Protein AF-X0BCG8-F1 (afdb_monomer)

Solvent-accessible surface area (backbone atoms only — not comparable to full-atom values): 8544 Å² total; per-residue (Å²): 87,72,97,72,69,40,48,61,50,71,49,76,76,90,66,40,39,38,42,36,40,40,58,84,57,61,93,48,73,49,76,50,79,46,39,41,86,72,58,47,62,96,83,52,100,64,53,64,64,42,32,62,67,41,45,52,48,54,52,51,52,51,52,69,71,46,81,78,77,51,71,68,41,52,59,53,44,72,68,53,80,76,81,84,72,54,69,69,58,55,57,72,67,52,64,92,78,61,70,84,69,88,63,72,74,69,65,58,77,80,71,53,77,79,75,61,74,80,74,58,90,72,79,76,74,75,82,80,85,77,132

InterPro domains:
  IPR060487 Spore killer, N-terminal domain [PF27653] (1-66)

Organism: NCBI:txid1089458

Radius of gyration: 19.0 Å; Cα contacts (8 Å, |Δi|>4): 93; chains: 1; bounding box: 25×66×45 Å

Foldseek 3Di:
DLVVQAQWDWDDPVQKIKIWGQPLQNQDIDIDMAGLVVQQDPDDPPRPCNHPVNVVVVRVVVRVPDDGHDPVSSVNNVPDDDPPDDPVNVVVPDDPPPPPDPPVPPVCPPPPVPPPPVPPPPPPDDDDDDD

Mean predicted aligned error: 14.15 Å

Structure (mmCIF, N/CA/C/O backbone):
data_AF-X0BCG8-F1
#
_entry.id   AF-X0BCG8-F1
#
loop_
_atom_site.group_PDB
_atom_site.id
_atom_site.type_symbol
_atom_site.label_atom_id
_atom_site.label_alt_id
_atom_site.label_comp_id
_atom_site.label_asym_id
_atom_site.label_entity_id
_atom_site.label_seq_id
_atom_site.pdbx_PDB_ins_code
_atom_site.Cartn_x
_atom_site.Cartn_y
_atom_site.Cartn_z
_atom_site.occupancy
_atom_site.B_iso_or_equiv
_atom_site.auth_seq_id
_atom_site.auth_comp_id
_atom_site.auth_asym_id
_atom_site.auth_atom_id
_atom_site.pdbx_PDB_model_num
ATOM 1 N N . MET A 1 1 ? -1.116 -4.045 7.718 1.00 77.38 1 MET A N 1
ATOM 2 C CA . MET A 1 1 ? -1.398 -2.592 7.660 1.00 77.38 1 MET A CA 1
ATOM 3 C C . MET A 1 1 ? -2.244 -2.147 8.846 1.00 77.38 1 MET A C 1
ATOM 5 O O . MET A 1 1 ? -1.727 -1.405 9.670 1.00 77.38 1 MET A O 1
ATOM 9 N N . VAL A 1 2 ? -3.459 -2.681 9.019 1.00 80.94 2 VAL A N 1
ATOM 10 C CA . VAL A 1 2 ? -4.363 -2.335 10.138 1.00 80.94 2 VAL A CA 1
ATOM 11 C C . VAL A 1 2 ? -3.755 -2.589 11.523 1.00 80.94 2 VAL A C 1
ATOM 13 O O . VAL A 1 2 ? -3.563 -1.643 12.279 1.00 80.94 2 VAL A O 1
ATOM 16 N N . GLY A 1 3 ? -3.310 -3.817 11.818 1.00 77.38 3 GLY A N 1
ATOM 17 C CA . GLY A 1 3 ? -2.693 -4.147 13.118 1.00 77.38 3 GLY A CA 1
ATOM 18 C C . GLY A 1 3 ? -1.346 -3.461 13.406 1.00 77.38 3 GLY A C 1
ATOM 19 O O . GLY A 1 3 ? -0.801 -3.593 14.495 1.00 77.38 3 GLY A O 1
ATOM 20 N N . LYS A 1 4 ? -0.782 -2.735 12.432 1.00 80.50 4 LYS A N 1
ATOM 21 C CA . LYS A 1 4 ? 0.419 -1.898 12.601 1.00 80.50 4 LYS A CA 1
ATOM 22 C C . LYS A 1 4 ? 0.096 -0.400 12.606 1.00 80.50 4 LYS A C 1
ATOM 24 O O . LYS A 1 4 ? 1.015 0.405 12.683 1.00 80.50 4 LYS A O 1
ATOM 29 N N . GLY A 1 5 ? -1.183 -0.028 12.521 1.00 79.88 5 GLY A N 1
ATOM 30 C CA . GLY A 1 5 ? -1.617 1.368 12.514 1.00 79.88 5 GLY A CA 1
ATOM 31 C C . GLY A 1 5 ? -1.201 2.141 11.275 1.00 79.88 5 GLY A C 1
ATOM 32 O O . GLY A 1 5 ? -0.881 3.319 11.355 1.00 79.88 5 GLY A O 1
ATOM 33 N N . THR A 1 6 ? -1.145 1.476 10.125 1.00 85.75 6 THR A N 1
ATOM 34 C CA . THR A 1 6 ? -0.700 2.092 8.878 1.00 85.75 6 THR A CA 1
ATOM 35 C C . THR A 1 6 ? -1.843 2.130 7.871 1.00 85.75 6 THR A C 1
ATOM 37 O O . THR A 1 6 ? -2.380 1.085 7.503 1.00 85.75 6 THR A O 1
ATOM 40 N N . GLN A 1 7 ? -2.170 3.333 7.393 1.00 89.38 7 GLN A N 1
ATOM 41 C CA . GLN A 1 7 ? -3.201 3.574 6.374 1.00 89.38 7 GLN A CA 1
ATOM 42 C C . GLN A 1 7 ? -2.692 3.453 4.933 1.00 89.38 7 GLN A C 1
ATOM 44 O O . GLN A 1 7 ? -3.501 3.366 4.018 1.00 89.38 7 GLN A O 1
ATOM 49 N N . TYR A 1 8 ? -1.376 3.435 4.718 1.00 91.44 8 TYR A N 1
ATOM 50 C CA . TYR A 1 8 ? -0.753 3.390 3.393 1.00 91.44 8 TYR A CA 1
ATOM 51 C C . TYR A 1 8 ? 0.205 2.208 3.288 1.00 91.44 8 TYR A C 1
ATOM 53 O O . TYR A 1 8 ? 1.104 2.052 4.107 1.00 91.44 8 TYR A O 1
ATOM 61 N N . GLY A 1 9 ? 0.048 1.374 2.274 1.00 90.62 9 GLY A N 1
ATOM 62 C CA . GLY A 1 9 ? 0.973 0.281 2.004 1.00 90.62 9 GLY A CA 1
ATOM 63 C C . GLY A 1 9 ? 0.982 -0.058 0.531 1.00 90.62 9 GLY A C 1
ATOM 64 O O . GLY A 1 9 ? 0.158 0.439 -0.226 1.00 90.62 9 GLY A O 1
ATOM 65 N N . TYR A 1 10 ? 1.925 -0.882 0.107 1.00 91.44 10 TYR A N 1
ATOM 66 C CA . TYR A 1 10 ? 1.941 -1.370 -1.261 1.00 91.44 10 TYR A CA 1
ATOM 67 C C . TYR A 1 10 ? 2.476 -2.796 -1.309 1.00 91.44 10 TYR A C 1
ATOM 69 O O . TYR A 1 10 ? 3.204 -3.231 -0.415 1.00 91.44 10 TYR A O 1
ATOM 77 N N . VAL A 1 11 ? 2.103 -3.512 -2.363 1.00 90.31 11 VAL A N 1
ATOM 78 C CA . VAL A 1 11 ? 2.614 -4.840 -2.703 1.00 90.31 11 VAL A CA 1
ATOM 79 C C . VAL A 1 11 ? 3.370 -4.721 -4.019 1.00 90.31 11 VAL A C 1
ATOM 81 O O . VAL A 1 11 ? 2.906 -4.052 -4.939 1.00 90.31 11 VAL A O 1
ATOM 84 N N . CYS A 1 12 ? 4.539 -5.348 -4.101 1.00 87.25 12 CYS A N 1
ATOM 85 C CA . CYS A 1 12 ? 5.330 -5.425 -5.323 1.00 87.25 12 CYS A CA 1
ATOM 86 C C . CYS A 1 12 ? 5.451 -6.890 -5.740 1.00 87.25 12 CYS A C 1
ATOM 88 O O . CYS A 1 12 ? 5.878 -7.722 -4.940 1.00 87.25 12 CYS A O 1
ATOM 90 N N . THR A 1 13 ? 5.088 -7.192 -6.985 1.00 86.00 13 THR A N 1
ATOM 91 C CA . THR A 1 13 ? 5.242 -8.527 -7.588 1.00 86.00 13 THR A CA 1
ATOM 92 C C . THR A 1 13 ? 6.496 -8.639 -8.460 1.00 86.00 13 THR A C 1
ATOM 94 O O . THR A 1 13 ? 6.714 -9.665 -9.092 1.00 86.00 13 THR A O 1
ATOM 97 N N . GLY A 1 14 ? 7.318 -7.586 -8.525 1.00 79.38 14 GLY A N 1
ATOM 98 C CA . GLY A 1 14 ? 8.461 -7.463 -9.439 1.00 79.38 14 GLY A CA 1
ATOM 99 C C . GLY A 1 14 ? 8.080 -6.906 -10.814 1.00 79.38 14 GLY A C 1
ATOM 100 O O . GLY A 1 14 ? 8.866 -6.182 -11.415 1.00 79.38 14 GLY A O 1
ATOM 101 N N . GLU A 1 15 ? 6.854 -7.168 -11.264 1.00 80.00 15 GLU A N 1
ATOM 102 C CA . GLU A 1 15 ? 6.314 -6.676 -12.541 1.00 80.00 15 GLU A CA 1
ATOM 103 C C . GLU A 1 15 ? 5.243 -5.596 -12.347 1.00 80.00 15 GLU A C 1
ATOM 105 O O . GLU A 1 15 ? 4.985 -4.786 -13.233 1.00 80.00 15 GLU A O 1
ATOM 110 N N . THR A 1 16 ? 4.586 -5.585 -11.188 1.00 84.69 16 THR A N 1
ATOM 111 C CA . THR A 1 16 ? 3.446 -4.717 -10.893 1.00 84.69 16 THR A CA 1
ATOM 112 C C . THR A 1 16 ? 3.513 -4.227 -9.453 1.00 84.69 16 THR A C 1
ATOM 114 O O . THR A 1 16 ? 3.923 -4.949 -8.539 1.00 84.69 16 THR A O 1
ATOM 117 N N . TYR A 1 17 ? 3.080 -2.989 -9.255 1.00 87.06 17 TYR A N 1
ATOM 118 C CA . TYR A 1 17 ? 2.921 -2.356 -7.957 1.00 87.06 17 TYR A CA 1
ATOM 119 C C . TYR A 1 17 ? 1.437 -2.177 -7.673 1.00 87.06 17 TYR A C 1
ATOM 121 O O . TYR A 1 17 ? 0.693 -1.665 -8.504 1.00 87.06 17 TYR A O 1
ATOM 129 N N . ILE A 1 18 ? 1.007 -2.591 -6.487 1.00 90.19 18 ILE A N 1
ATOM 130 C CA . ILE A 1 18 ? -0.361 -2.408 -6.009 1.00 90.19 18 ILE A CA 1
ATOM 131 C C . ILE A 1 18 ? -0.284 -1.506 -4.786 1.00 90.19 18 ILE A C 1
ATOM 133 O O . ILE A 1 18 ? 0.123 -1.947 -3.712 1.00 90.19 18 ILE A O 1
ATOM 137 N N . PHE A 1 19 ? -0.646 -0.240 -4.951 1.00 90.31 19 PHE A N 1
ATOM 138 C CA . PHE A 1 19 ? -0.726 0.740 -3.874 1.00 90.31 19 PHE A CA 1
ATOM 139 C C . PHE A 1 19 ? -2.064 0.607 -3.158 1.00 90.31 19 PHE A C 1
ATOM 141 O O . PHE A 1 19 ? -3.100 0.507 -3.804 1.00 90.31 19 PHE A O 1
ATOM 148 N N . LEU A 1 20 ? -2.046 0.627 -1.831 1.00 92.06 20 LEU A N 1
ATOM 149 C CA . LEU A 1 20 ? -3.193 0.415 -0.956 1.00 92.06 20 LEU A CA 1
ATOM 150 C C . LEU A 1 20 ? -3.356 1.613 -0.023 1.00 92.06 20 LEU A C 1
ATOM 152 O O . LEU A 1 20 ? -2.406 2.023 0.650 1.00 92.06 20 LEU A O 1
ATOM 156 N N . HIS A 1 21 ? -4.574 2.132 0.070 1.00 91.44 21 HIS A N 1
ATOM 157 C CA . HIS A 1 21 ? -4.932 3.202 0.989 1.00 91.44 21 HIS A CA 1
ATOM 158 C C . HIS A 1 21 ? -6.208 2.860 1.759 1.00 91.44 21 HIS A C 1
ATOM 160 O O . HIS A 1 21 ? -7.263 2.631 1.169 1.00 91.44 21 HIS A O 1
ATOM 166 N N . ILE A 1 22 ? -6.116 2.864 3.087 1.00 90.56 22 ILE A N 1
ATOM 167 C CA . ILE A 1 22 ? -7.259 2.720 3.985 1.00 90.56 22 ILE A CA 1
ATOM 168 C C . ILE A 1 22 ? -7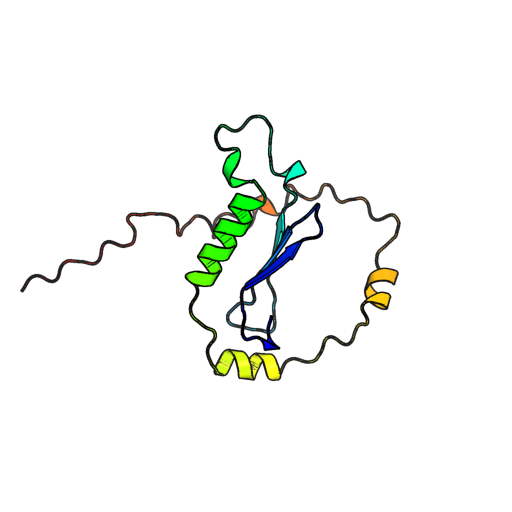.691 4.128 4.416 1.00 90.56 22 ILE A C 1
ATOM 170 O O . ILE A 1 22 ? -6.916 4.826 5.082 1.00 90.56 22 ILE A O 1
ATOM 174 N N . PRO A 1 23 ? -8.906 4.570 4.054 1.00 87.75 23 PRO A N 1
ATOM 175 C CA . PRO A 1 23 ? -9.393 5.893 4.391 1.00 87.75 23 PRO A CA 1
ATOM 176 C C . PRO A 1 23 ? -9.750 5.966 5.887 1.00 87.75 23 PRO A C 1
ATOM 178 O O . PRO A 1 23 ? -9.409 5.103 6.699 1.00 87.75 23 PRO A O 1
ATOM 181 N N . ARG A 1 24 ? -10.436 7.041 6.283 1.00 85.69 24 ARG A N 1
ATOM 182 C CA . ARG A 1 24 ? -10.904 7.223 7.666 1.00 85.69 24 ARG A CA 1
ATOM 183 C C . ARG A 1 24 ? -11.880 6.132 8.118 1.00 85.69 24 ARG A C 1
ATOM 185 O O . ARG A 1 24 ? -11.954 5.858 9.310 1.00 85.69 24 ARG A O 1
ATOM 192 N N . ASP A 1 25 ? -12.625 5.555 7.187 1.00 87.81 25 ASP A N 1
ATOM 193 C CA . ASP A 1 25 ? -13.427 4.364 7.435 1.00 87.81 25 ASP A CA 1
ATOM 194 C C . ASP A 1 25 ? -12.583 3.119 7.112 1.00 87.81 25 ASP A C 1
ATOM 196 O O . ASP A 1 25 ? -12.243 2.916 5.944 1.00 87.81 25 ASP A O 1
ATOM 200 N N . PRO A 1 26 ? -12.201 2.302 8.110 1.00 88.00 26 PRO A N 1
ATOM 201 C CA . PRO A 1 26 ? -11.352 1.140 7.881 1.00 88.00 26 PRO A CA 1
ATOM 202 C C . PRO A 1 26 ? -12.064 -0.010 7.152 1.00 88.00 26 PRO A C 1
ATOM 204 O O . PRO A 1 26 ? -11.399 -0.968 6.769 1.00 88.00 26 PRO A O 1
ATOM 207 N N . SER A 1 27 ? -13.383 0.081 6.936 1.00 87.06 27 SER A N 1
ATOM 208 C CA . SER A 1 27 ? -14.196 -0.964 6.291 1.00 87.06 27 SER A CA 1
ATOM 209 C C . SER A 1 27 ? -13.879 -1.163 4.806 1.00 87.06 27 SER A C 1
ATOM 211 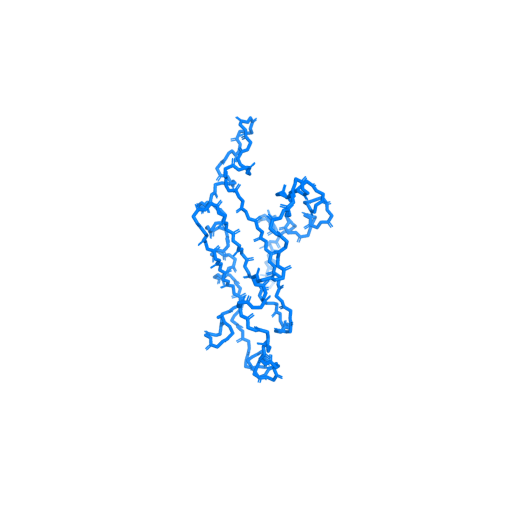O O . SER A 1 27 ? -14.194 -2.204 4.233 1.00 87.06 27 SER A O 1
ATOM 213 N N . CYS A 1 28 ? -13.258 -0.168 4.172 1.00 85.75 28 CYS A N 1
ATOM 214 C CA . CYS A 1 28 ? -12.922 -0.181 2.754 1.00 85.75 28 CYS A CA 1
ATOM 215 C C . CYS A 1 28 ? -11.422 0.036 2.559 1.00 85.75 28 CYS A C 1
ATOM 217 O O . CYS A 1 28 ? -10.790 0.804 3.279 1.00 85.75 28 CYS A O 1
ATOM 219 N N . VAL A 1 29 ? -10.858 -0.580 1.523 1.00 89.06 29 VAL A N 1
ATOM 220 C CA . VAL A 1 29 ? -9.495 -0.299 1.065 1.00 89.06 29 VAL A CA 1
ATOM 221 C C . VAL A 1 29 ? -9.540 0.132 -0.394 1.00 89.06 29 VAL A C 1
ATOM 223 O O . VAL A 1 29 ? -10.131 -0.539 -1.238 1.00 89.06 29 VAL A O 1
ATOM 226 N N . TYR A 1 30 ? -8.927 1.271 -0.691 1.00 89.62 30 TYR A N 1
ATOM 227 C CA . TYR A 1 30 ? -8.696 1.709 -2.060 1.00 89.62 30 TYR A CA 1
ATOM 228 C C . TYR A 1 30 ? -7.394 1.108 -2.560 1.00 89.62 30 TYR A C 1
ATOM 230 O O . TYR A 1 30 ? -6.406 1.069 -1.822 1.00 89.62 30 TYR A O 1
ATOM 238 N N . TYR A 1 31 ? -7.383 0.677 -3.817 1.00 90.56 31 TYR A N 1
ATOM 239 C CA . TYR A 1 31 ? -6.175 0.196 -4.465 1.00 90.56 31 TYR A CA 1
ATOM 240 C C . TYR A 1 31 ? -5.948 0.895 -5.804 1.00 90.56 31 TYR A C 1
ATOM 242 O O . TYR A 1 31 ? -6.897 1.269 -6.492 1.00 90.56 31 TYR A O 1
ATOM 250 N N . SER A 1 32 ? -4.678 1.071 -6.158 1.00 85.31 32 SER A N 1
ATOM 251 C CA . SER A 1 32 ? -4.234 1.521 -7.476 1.00 85.31 32 SER A CA 1
ATOM 252 C C . SER A 1 32 ? -3.136 0.590 -7.969 1.00 85.31 32 SER A C 1
ATOM 254 O O . SER A 1 32 ? -2.268 0.197 -7.189 1.00 85.31 32 SER A O 1
ATOM 256 N N . VAL A 1 33 ? -3.188 0.219 -9.245 1.00 84.81 33 VAL A N 1
ATOM 257 C CA . VAL A 1 33 ? -2.240 -0.708 -9.869 1.00 84.81 33 VAL A CA 1
ATOM 258 C C . VAL A 1 33 ? -1.362 0.066 -10.841 1.00 84.81 33 VAL A C 1
ATOM 260 O O . VAL A 1 33 ? -1.872 0.862 -11.622 1.00 84.81 33 VAL A O 1
ATOM 263 N N . CYS A 1 34 ? -0.061 -0.191 -10.790 1.00 80.31 34 CYS A N 1
ATOM 264 C CA . CYS A 1 34 ? 0.929 0.316 -11.729 1.00 80.31 34 CYS A CA 1
ATOM 265 C C . CYS A 1 34 ? 1.717 -0.838 -12.326 1.00 80.31 34 CYS A C 1
ATOM 267 O O . CYS A 1 34 ? 2.212 -1.704 -11.599 1.00 80.31 34 CYS A O 1
ATOM 269 N N . ILE A 1 35 ? 1.877 -0.811 -13.643 1.00 83.00 35 ILE A N 1
ATOM 270 C CA . ILE A 1 35 ? 2.704 -1.739 -14.397 1.00 83.00 35 ILE A CA 1
ATOM 271 C C . ILE A 1 35 ? 3.759 -0.897 -15.118 1.00 83.00 35 ILE A C 1
ATOM 273 O O . ILE A 1 35 ? 3.514 -0.432 -16.229 1.00 83.00 35 ILE A O 1
ATOM 277 N N . PRO A 1 36 ? 4.956 -0.709 -14.534 1.00 74.69 36 PRO A N 1
ATOM 278 C CA . PRO A 1 36 ? 5.946 0.240 -15.047 1.00 74.69 36 PRO A CA 1
ATOM 279 C C . PRO A 1 36 ? 6.342 -0.004 -16.507 1.00 74.69 36 PRO A C 1
ATOM 281 O O . PRO A 1 36 ? 6.625 0.935 -17.239 1.00 74.69 36 PRO A O 1
ATOM 284 N N . SER A 1 37 ? 6.358 -1.266 -16.945 1.00 70.88 37 SER A N 1
ATOM 285 C CA . SER A 1 37 ? 6.678 -1.633 -18.328 1.00 70.88 37 SER A CA 1
ATOM 286 C C . SER A 1 37 ? 5.595 -1.249 -19.339 1.00 70.88 37 SER A C 1
ATOM 288 O O . SER A 1 37 ? 5.882 -1.203 -20.529 1.00 70.88 37 SER A O 1
ATOM 290 N N . LEU A 1 38 ? 4.356 -1.039 -18.888 1.00 68.81 38 LEU A N 1
ATOM 291 C CA . LEU A 1 38 ? 3.226 -0.620 -19.722 1.00 68.81 38 LEU A CA 1
ATOM 292 C C . LEU A 1 38 ? 2.906 0.866 -19.549 1.00 68.81 38 LEU A C 1
ATOM 294 O O . LEU A 1 38 ? 2.437 1.493 -20.491 1.00 68.81 38 LEU A O 1
ATOM 298 N N . ASP A 1 39 ? 3.165 1.413 -18.362 1.00 64.94 39 ASP A N 1
ATOM 299 C CA . ASP A 1 39 ? 2.856 2.798 -18.013 1.00 64.94 39 ASP A CA 1
ATOM 300 C C . ASP A 1 39 ? 3.911 3.786 -18.536 1.00 64.94 39 ASP A C 1
ATOM 302 O O . ASP A 1 39 ? 3.646 4.978 -18.610 1.00 64.94 39 ASP A O 1
ATOM 306 N N . VAL A 1 40 ? 5.106 3.327 -18.924 1.00 64.06 40 VAL A N 1
ATOM 307 C CA . VAL A 1 40 ? 6.102 4.167 -19.606 1.00 64.06 40 VAL A CA 1
ATOM 308 C C . VAL A 1 40 ? 5.820 4.155 -21.115 1.00 64.06 40 VAL A C 1
ATOM 310 O O . VAL A 1 40 ? 6.274 3.260 -21.824 1.00 64.06 40 VAL A O 1
ATOM 313 N N . GLU A 1 41 ? 5.079 5.148 -21.619 1.00 61.31 41 GLU A N 1
ATOM 314 C CA . GLU A 1 41 ? 4.962 5.387 -23.067 1.00 61.31 41 GLU A CA 1
ATOM 315 C C . GLU A 1 41 ? 6.273 5.973 -23.629 1.00 61.31 41 GLU A C 1
ATOM 317 O O . GLU A 1 41 ? 6.977 6.739 -22.966 1.00 61.31 41 GLU A O 1
ATOM 322 N N . ASP A 1 42 ? 6.638 5.577 -24.853 1.00 58.69 42 ASP A N 1
ATOM 323 C CA . ASP A 1 42 ? 7.973 5.835 -25.418 1.00 58.69 42 ASP A CA 1
ATOM 324 C C . ASP A 1 42 ? 8.211 7.295 -25.870 1.00 58.69 42 ASP A C 1
ATOM 326 O O . ASP A 1 42 ? 9.359 7.648 -26.149 1.00 58.69 42 ASP A O 1
ATOM 330 N N . ASP A 1 43 ? 7.172 8.143 -25.896 1.00 58.91 43 ASP A N 1
ATOM 331 C CA . ASP A 1 43 ? 7.168 9.440 -26.605 1.00 58.91 43 ASP A CA 1
ATOM 332 C C . ASP A 1 43 ? 6.756 10.669 -25.760 1.00 58.91 43 ASP A C 1
ATOM 334 O O . ASP A 1 43 ? 6.447 11.721 -26.311 1.00 58.91 43 ASP A O 1
ATOM 338 N N . ASP A 1 44 ? 6.743 10.583 -24.426 1.00 60.53 44 ASP A N 1
ATOM 339 C CA . ASP A 1 44 ? 6.418 11.745 -23.578 1.00 60.53 44 ASP A CA 1
ATOM 340 C C . ASP A 1 44 ? 7.689 12.323 -22.928 1.00 60.53 44 ASP A C 1
ATOM 342 O O . ASP A 1 44 ? 8.418 11.597 -22.253 1.00 60.53 44 ASP A O 1
ATOM 346 N N . GLU A 1 45 ? 7.974 13.627 -23.077 1.00 59.59 45 GLU A N 1
ATOM 347 C CA . GLU A 1 45 ? 9.157 14.316 -22.498 1.00 59.59 45 GLU A CA 1
ATOM 348 C C . GLU A 1 45 ? 9.244 14.185 -20.958 1.00 59.59 45 GLU A C 1
ATOM 350 O O . GLU A 1 45 ? 10.270 14.470 -20.338 1.00 59.59 45 GLU A O 1
ATOM 355 N N . ASN A 1 46 ? 8.179 13.678 -20.338 1.00 58.00 46 ASN A N 1
ATOM 356 C CA . ASN A 1 46 ? 7.970 13.529 -18.908 1.00 58.00 46 ASN A CA 1
ATOM 357 C C . ASN A 1 46 ? 8.103 12.072 -18.383 1.00 58.00 46 ASN A C 1
ATOM 359 O O . ASN A 1 46 ? 7.590 11.747 -17.309 1.00 58.00 46 ASN A O 1
ATOM 363 N N . ARG A 1 47 ? 8.852 11.198 -19.085 1.00 57.50 47 ARG A N 1
ATOM 364 C CA . ARG A 1 47 ? 9.042 9.743 -18.802 1.00 57.50 47 ARG A CA 1
ATOM 365 C C . ARG A 1 47 ? 9.316 9.348 -17.343 1.00 57.50 47 ARG A C 1
ATOM 367 O O . ARG A 1 47 ? 9.058 8.212 -16.951 1.00 57.50 47 ARG A O 1
ATOM 374 N N . LEU A 1 48 ? 9.892 10.237 -16.534 1.00 60.16 48 LEU A N 1
ATOM 375 C CA . LEU A 1 48 ? 10.343 9.901 -15.179 1.00 60.16 48 LEU A CA 1
ATOM 376 C C . LEU A 1 48 ? 9.185 9.650 -14.203 1.00 60.16 48 LEU A C 1
ATOM 378 O O . LEU A 1 48 ? 9.344 8.840 -13.288 1.00 60.16 48 LEU A O 1
ATOM 382 N N . HIS A 1 49 ? 8.026 10.285 -14.402 1.00 59.97 49 HIS A N 1
ATOM 383 C CA . HIS A 1 49 ? 6.921 10.278 -13.427 1.00 59.97 49 HIS A CA 1
ATOM 384 C C . HIS A 1 49 ? 6.196 8.932 -13.332 1.00 59.97 49 HIS A C 1
ATOM 386 O O . HIS A 1 49 ? 5.578 8.634 -12.313 1.00 59.97 49 HIS A O 1
ATOM 392 N N . LEU A 1 50 ? 6.296 8.117 -14.385 1.00 64.88 50 LEU A N 1
ATOM 393 C CA . LEU A 1 50 ? 5.641 6.810 -14.507 1.00 64.88 50 LEU A CA 1
ATOM 394 C C . LEU A 1 50 ? 6.591 5.649 -14.195 1.00 64.88 50 LEU A C 1
ATOM 396 O O . LEU A 1 50 ? 6.201 4.485 -14.223 1.00 64.88 50 LEU A O 1
ATOM 400 N N . THR A 1 51 ? 7.841 5.954 -13.833 1.00 73.06 51 THR A N 1
ATOM 401 C CA . THR A 1 51 ? 8.751 4.933 -13.319 1.00 73.06 51 THR A CA 1
ATOM 402 C C . THR A 1 51 ? 8.234 4.389 -11.989 1.00 73.06 51 THR A C 1
ATOM 404 O O . THR A 1 51 ? 7.716 5.131 -11.151 1.00 73.06 51 THR A O 1
ATOM 407 N N . ALA A 1 52 ? 8.456 3.093 -11.755 1.00 74.81 52 ALA A N 1
ATOM 408 C CA . ALA A 1 52 ? 8.175 2.447 -10.473 1.00 74.81 52 ALA A CA 1
ATOM 409 C C . ALA A 1 52 ? 8.698 3.265 -9.280 1.00 74.81 52 ALA A C 1
ATOM 411 O O . ALA A 1 52 ? 8.015 3.448 -8.275 1.00 74.81 52 ALA A O 1
ATOM 412 N N . VAL A 1 53 ? 9.917 3.796 -9.418 1.00 81.56 53 VAL A N 1
ATOM 413 C CA . VAL A 1 53 ? 10.594 4.579 -8.382 1.00 81.56 53 VAL A CA 1
ATOM 414 C C . VAL A 1 53 ? 9.867 5.893 -8.113 1.00 81.56 53 VAL A C 1
ATOM 416 O O . VAL A 1 53 ? 9.631 6.216 -6.950 1.00 81.56 53 VAL A O 1
ATOM 419 N N . ALA A 1 54 ? 9.485 6.639 -9.153 1.00 82.88 54 ALA A N 1
ATOM 420 C CA . ALA A 1 54 ? 8.771 7.901 -8.982 1.00 82.88 54 ALA A CA 1
ATOM 421 C C . ALA A 1 54 ? 7.404 7.693 -8.328 1.00 82.88 54 ALA A C 1
ATOM 423 O O . ALA A 1 54 ? 7.048 8.422 -7.403 1.00 82.88 54 ALA A O 1
ATOM 424 N N . GLN A 1 55 ? 6.669 6.662 -8.737 1.00 82.62 55 GLN A N 1
ATOM 425 C CA . GLN A 1 55 ? 5.365 6.381 -8.149 1.00 82.62 55 GLN A CA 1
ATOM 426 C C . GLN A 1 55 ? 5.457 5.931 -6.688 1.00 82.62 55 GLN A C 1
ATOM 428 O O . GLN A 1 55 ? 4.712 6.433 -5.844 1.00 82.62 55 GLN A O 1
ATOM 433 N N . VAL A 1 56 ? 6.412 5.054 -6.352 1.00 86.88 56 VAL A N 1
ATOM 434 C CA . VAL A 1 56 ? 6.683 4.688 -4.953 1.00 86.88 56 VAL A CA 1
ATOM 435 C C . VAL A 1 56 ? 7.089 5.923 -4.150 1.00 86.88 56 VAL A C 1
ATOM 437 O O . VAL A 1 56 ? 6.601 6.112 -3.039 1.00 86.88 56 VAL A O 1
ATOM 440 N N . TYR A 1 57 ? 7.924 6.801 -4.706 1.00 87.75 57 TYR A N 1
ATOM 441 C CA . TYR A 1 57 ? 8.336 8.034 -4.040 1.00 87.75 57 TYR A CA 1
ATOM 442 C C . TYR A 1 57 ? 7.149 8.960 -3.737 1.00 87.75 57 TYR A C 1
ATOM 444 O O . TYR A 1 57 ? 6.989 9.401 -2.597 1.00 87.75 57 TYR A O 1
ATOM 452 N N . VAL A 1 58 ? 6.273 9.203 -4.717 1.00 87.12 58 VAL A N 1
ATOM 453 C CA . VAL A 1 58 ? 5.049 10.000 -4.530 1.00 87.12 58 VAL A CA 1
ATOM 454 C C . VAL A 1 58 ? 4.154 9.377 -3.459 1.00 87.12 58 VAL A C 1
ATOM 456 O O . VAL A 1 58 ? 3.680 10.084 -2.569 1.00 87.12 58 VAL A O 1
ATOM 459 N N . PHE A 1 59 ? 3.969 8.059 -3.493 1.00 88.00 59 PHE A N 1
ATOM 460 C CA . PHE A 1 59 ? 3.168 7.342 -2.506 1.00 88.00 59 PHE A CA 1
ATOM 461 C C . PHE A 1 59 ? 3.734 7.475 -1.083 1.00 88.00 59 PHE A C 1
ATOM 463 O O . PHE A 1 59 ? 2.999 7.758 -0.136 1.00 88.00 59 PHE A O 1
ATOM 470 N N . VAL A 1 60 ? 5.054 7.343 -0.927 1.00 91.38 60 VAL A N 1
ATOM 471 C CA . VAL A 1 60 ? 5.739 7.524 0.362 1.00 91.38 60 VAL A CA 1
ATOM 472 C C . VAL A 1 60 ? 5.578 8.957 0.873 1.00 91.38 60 VAL A C 1
ATOM 474 O O . VAL A 1 60 ? 5.263 9.153 2.047 1.00 91.38 60 VAL A O 1
ATOM 477 N N . LEU A 1 61 ? 5.725 9.966 0.008 1.00 91.69 61 LEU A N 1
ATOM 478 C CA . LEU A 1 61 ? 5.498 11.361 0.391 1.00 91.69 61 LEU A CA 1
ATOM 479 C C . LEU A 1 61 ? 4.056 11.609 0.845 1.00 91.69 61 LEU A C 1
ATOM 481 O O . LEU A 1 61 ? 3.839 12.325 1.823 1.00 91.69 61 LEU A O 1
ATOM 485 N N . GLN A 1 62 ? 3.071 11.011 0.172 1.00 88.12 62 GLN A N 1
ATOM 486 C CA . GLN A 1 62 ? 1.670 11.096 0.587 1.00 88.12 62 GLN A CA 1
ATOM 487 C C . GLN A 1 62 ? 1.451 10.458 1.963 1.00 88.12 62 GLN A C 1
ATOM 489 O O . GLN A 1 62 ? 0.811 11.073 2.814 1.00 88.12 62 GLN A O 1
ATOM 494 N N . ALA A 1 63 ? 2.035 9.284 2.214 1.00 88.75 63 ALA A N 1
ATOM 495 C CA . ALA A 1 63 ? 1.942 8.612 3.506 1.00 88.75 63 ALA A CA 1
ATOM 496 C C . ALA A 1 63 ? 2.553 9.454 4.640 1.00 88.75 63 ALA A C 1
ATOM 498 O O . ALA A 1 63 ? 1.936 9.604 5.692 1.00 88.75 63 ALA A O 1
ATOM 499 N N . ILE A 1 64 ? 3.721 10.069 4.418 1.00 89.94 64 ILE A N 1
ATOM 500 C CA . ILE A 1 64 ? 4.386 10.929 5.414 1.00 89.94 64 ILE A CA 1
ATOM 501 C C . ILE A 1 64 ? 3.576 12.199 5.700 1.00 89.94 64 ILE A C 1
ATOM 503 O O . ILE A 1 64 ? 3.526 12.660 6.838 1.00 89.94 64 ILE A O 1
ATOM 507 N N . ARG A 1 65 ? 2.945 12.783 4.675 1.00 88.94 65 ARG A N 1
ATOM 508 C CA . ARG A 1 65 ? 2.108 13.987 4.823 1.00 88.94 65 ARG A CA 1
ATOM 509 C C . ARG A 1 65 ? 0.740 13.693 5.434 1.00 88.94 65 ARG A C 1
ATOM 511 O O . ARG A 1 65 ? 0.047 14.631 5.829 1.00 88.94 65 ARG A O 1
ATOM 518 N N . SER A 1 66 ? 0.329 12.429 5.463 1.00 86.31 66 SER A N 1
ATOM 519 C CA . SER A 1 66 ? -0.969 12.040 5.996 1.00 86.31 66 SER A CA 1
ATOM 520 C C . SER A 1 66 ? -0.999 12.156 7.526 1.00 86.31 66 SER A C 1
ATOM 522 O O . SER A 1 66 ? 0.003 11.885 8.194 1.00 86.31 66 SER A O 1
ATOM 524 N N . PRO A 1 67 ? -2.132 12.582 8.110 1.00 84.62 67 PRO A N 1
ATOM 525 C CA . PRO A 1 67 ? -2.285 12.590 9.555 1.00 84.62 67 PRO A CA 1
ATOM 526 C C . PRO A 1 67 ? -2.253 11.157 10.093 1.00 84.62 67 PRO A C 1
ATOM 528 O O . PRO A 1 67 ? -2.769 10.239 9.458 1.00 84.62 67 PRO A O 1
ATOM 531 N N . LEU A 1 68 ? -1.689 10.976 11.290 1.00 82.00 68 LEU A N 1
ATOM 532 C CA . LEU A 1 68 ? -1.700 9.671 11.942 1.00 82.00 68 LEU A CA 1
ATOM 533 C C . LEU A 1 68 ? -3.149 9.212 12.198 1.00 82.00 68 LEU A C 1
ATOM 535 O O . LEU A 1 68 ? -4.007 10.042 12.534 1.00 82.00 68 LEU A O 1
ATOM 539 N N . PRO A 1 69 ? -3.428 7.900 12.102 1.00 85.56 69 PRO A N 1
ATOM 540 C CA . PRO A 1 69 ? -4.745 7.373 12.415 1.00 85.56 69 PRO A CA 1
ATOM 541 C C . PRO A 1 69 ? -5.107 7.666 13.874 1.00 85.56 69 PRO A C 1
ATOM 543 O O . PRO A 1 69 ? -4.307 7.489 14.791 1.00 85.56 69 PRO A O 1
ATOM 546 N N . SER A 1 70 ? -6.335 8.128 14.100 1.00 87.56 70 SER A N 1
ATOM 547 C CA . SER A 1 70 ? -6.849 8.364 15.454 1.00 87.56 70 SER A CA 1
ATOM 548 C C . SER A 1 70 ? -7.141 7.051 16.188 1.00 87.56 70 SER A C 1
ATOM 550 O O . SER A 1 70 ? -7.441 6.044 15.551 1.00 87.56 70 SER A O 1
ATOM 552 N N . GLN A 1 71 ? -7.206 7.066 17.523 1.00 87.12 71 GLN A N 1
ATOM 553 C CA . GLN A 1 71 ? -7.624 5.884 18.296 1.00 87.12 71 GLN A CA 1
ATOM 554 C C . GLN A 1 71 ? -9.009 5.355 17.879 1.00 87.12 71 GLN A C 1
ATOM 556 O O . GLN A 1 71 ? -9.236 4.151 17.862 1.00 87.12 71 GLN A O 1
ATOM 561 N N . ALA A 1 72 ? -9.926 6.241 17.477 1.00 88.50 72 ALA A N 1
ATOM 562 C CA . ALA A 1 72 ? -11.241 5.843 16.975 1.00 88.50 72 ALA A CA 1
ATOM 563 C C . ALA A 1 72 ? -11.152 5.008 15.686 1.00 88.50 72 ALA A C 1
ATOM 565 O O . ALA A 1 72 ? -11.958 4.105 15.491 1.00 88.50 72 ALA A O 1
ATOM 566 N N . TRP A 1 73 ? -10.156 5.279 14.835 1.00 90.81 73 TRP A N 1
ATOM 567 C CA . TRP A 1 73 ? -9.892 4.490 13.631 1.00 90.81 73 TRP A CA 1
ATOM 568 C C . TRP A 1 73 ? -9.452 3.071 13.991 1.00 90.81 73 TRP A C 1
ATOM 570 O O . TRP A 1 73 ? -9.970 2.115 13.430 1.00 90.81 73 TRP A O 1
ATOM 580 N N . HIS A 1 74 ? -8.561 2.934 14.975 1.00 88.25 74 HIS A N 1
ATOM 581 C CA . HIS A 1 74 ? -8.124 1.627 15.468 1.00 88.25 74 HIS A CA 1
ATOM 582 C C . HIS A 1 74 ? -9.288 0.827 16.045 1.00 88.25 74 HIS A C 1
ATOM 584 O O . HIS A 1 74 ? -9.507 -0.308 15.648 1.00 88.25 74 HIS A O 1
ATOM 590 N N . ASN A 1 75 ? -10.095 1.456 16.901 1.00 89.69 75 ASN A N 1
ATOM 591 C CA . ASN A 1 75 ? -11.248 0.802 17.514 1.00 89.69 75 ASN A CA 1
ATOM 592 C C . ASN A 1 75 ? -12.297 0.365 16.479 1.00 89.69 75 ASN A C 1
ATOM 594 O O . ASN A 1 75 ? -12.948 -0.656 16.670 1.00 89.69 75 ASN A O 1
ATOM 598 N N . ALA A 1 76 ? -12.496 1.150 15.414 1.00 88.62 76 ALA A N 1
ATOM 599 C CA . ALA A 1 76 ? -13.384 0.782 14.315 1.00 88.62 76 ALA A CA 1
ATOM 600 C C . ALA A 1 76 ? -12.801 -0.370 13.487 1.00 88.62 76 ALA A C 1
ATOM 602 O O . ALA A 1 76 ? -13.536 -1.258 13.074 1.00 88.62 76 ALA A O 1
ATOM 603 N N . ALA A 1 77 ? -11.485 -0.383 13.278 1.00 87.75 77 ALA A N 1
ATOM 604 C CA . ALA A 1 77 ? -10.818 -1.441 12.536 1.00 87.75 77 ALA A CA 1
ATOM 605 C C . ALA A 1 77 ? -10.795 -2.774 13.305 1.00 87.75 77 ALA A C 1
ATOM 607 O O . ALA A 1 77 ? -10.931 -3.824 12.688 1.00 87.75 77 ALA A O 1
ATOM 608 N N . ASP A 1 78 ? -10.693 -2.734 14.636 1.00 87.94 78 ASP A N 1
ATOM 609 C CA . ASP A 1 78 ? -10.776 -3.915 15.509 1.00 87.94 78 ASP A CA 1
ATOM 610 C C . ASP A 1 78 ? -12.185 -4.533 15.553 1.00 87.94 78 ASP A C 1
ATOM 612 O O . ASP A 1 78 ? -12.339 -5.689 15.937 1.00 87.94 78 ASP A O 1
ATOM 616 N N . GLN A 1 79 ? -13.219 -3.773 15.174 1.00 88.75 79 GLN A N 1
ATOM 617 C CA . GLN A 1 79 ? -14.598 -4.267 15.066 1.00 88.75 79 GLN A CA 1
ATOM 618 C C . GLN A 1 79 ? -14.892 -4.941 13.723 1.00 88.75 79 GLN A C 1
ATOM 620 O O . GLN A 1 79 ? -15.973 -5.505 13.562 1.00 88.75 79 GLN A O 1
ATOM 625 N N . LEU A 1 80 ? -13.976 -4.864 12.755 1.00 86.31 80 LEU A N 1
ATOM 626 C CA . LEU A 1 80 ? -14.165 -5.505 11.461 1.00 86.31 80 LEU A CA 1
ATOM 627 C C . LEU A 1 80 ? -13.981 -7.014 11.587 1.00 86.31 80 LEU A C 1
ATOM 629 O O . LEU A 1 80 ? -13.026 -7.495 12.201 1.00 86.31 80 LEU A O 1
ATOM 633 N N . ASP A 1 81 ? -14.877 -7.756 10.944 1.00 83.81 81 ASP A N 1
ATOM 634 C CA . ASP A 1 81 ? -14.747 -9.200 10.850 1.00 83.81 81 ASP A CA 1
ATOM 635 C C . ASP A 1 81 ? -13.482 -9.577 10.076 1.00 83.81 81 ASP A C 1
ATOM 637 O O . ASP A 1 81 ? -13.066 -8.922 9.113 1.00 83.81 81 ASP A O 1
ATOM 641 N N . THR A 1 82 ? -12.862 -10.678 10.491 1.00 80.38 82 THR A N 1
ATOM 642 C CA . THR A 1 82 ? -11.749 -11.245 9.734 1.00 80.38 82 THR A CA 1
ATOM 643 C C . THR A 1 82 ? -12.286 -11.815 8.428 1.00 80.38 82 THR A C 1
ATOM 645 O O . THR A 1 82 ? -13.286 -12.533 8.416 1.00 80.38 82 THR A O 1
ATOM 648 N N . TRP A 1 83 ? -11.610 -11.506 7.323 1.00 76.50 83 TRP A N 1
ATOM 649 C CA . TRP A 1 83 ? -11.941 -12.062 6.019 1.00 76.50 83 TRP A CA 1
ATOM 650 C C . TRP A 1 83 ? -11.856 -13.595 6.072 1.00 76.50 83 TRP A C 1
ATOM 652 O O . TRP A 1 83 ? -10.770 -14.154 6.189 1.00 76.50 83 TRP A O 1
ATOM 662 N N . ALA A 1 84 ? -13.012 -14.263 6.019 1.00 75.69 84 ALA A N 1
ATOM 663 C CA . ALA A 1 84 ? -13.135 -15.705 6.248 1.00 75.69 84 ALA A CA 1
ATOM 664 C C . ALA A 1 84 ? -12.794 -16.573 5.023 1.00 75.69 84 ALA A C 1
ATOM 666 O O . ALA A 1 84 ? -12.943 -17.791 5.084 1.00 75.69 84 ALA A O 1
ATOM 667 N N . VAL A 1 85 ? -12.389 -15.969 3.901 1.00 80.50 85 VAL A N 1
ATOM 668 C CA . VAL A 1 85 ? -12.017 -16.727 2.700 1.00 80.50 85 VAL A CA 1
ATOM 669 C C . VAL A 1 85 ? -10.533 -17.045 2.751 1.00 80.50 85 VAL A C 1
ATOM 671 O O . VAL A 1 85 ? -9.699 -16.139 2.831 1.00 80.50 85 VAL A O 1
ATOM 674 N N . GLU A 1 86 ? -10.214 -18.329 2.654 1.00 80.62 86 GLU A N 1
ATOM 675 C CA . GLU A 1 86 ? -8.838 -18.788 2.544 1.00 80.62 86 GLU A CA 1
ATOM 676 C C . GLU A 1 86 ? -8.228 -18.341 1.213 1.00 80.62 86 GLU A C 1
ATOM 678 O O . GLU A 1 86 ? -8.877 -18.333 0.162 1.00 80.62 86 GLU A O 1
ATOM 683 N N . HIS A 1 87 ? -6.946 -17.986 1.244 1.00 74.38 87 HIS A N 1
ATOM 684 C CA . HIS A 1 87 ? -6.213 -17.549 0.055 1.00 74.38 87 HIS A CA 1
ATOM 685 C C . HIS A 1 87 ? -6.297 -18.574 -1.089 1.00 74.38 87 HIS A C 1
ATOM 687 O O . HIS A 1 87 ? -6.506 -18.201 -2.245 1.00 74.38 87 HIS A O 1
ATOM 693 N N . ASP A 1 88 ? -6.192 -19.866 -0.767 1.00 79.69 88 ASP A N 1
ATOM 694 C CA . ASP A 1 88 ? -6.265 -20.947 -1.753 1.00 79.69 88 ASP A CA 1
ATOM 695 C C . ASP A 1 88 ? -7.639 -21.044 -2.429 1.00 79.69 88 ASP A C 1
ATOM 697 O O . ASP A 1 88 ? -7.718 -21.390 -3.610 1.00 79.69 88 ASP A O 1
ATOM 701 N N . ASP A 1 89 ? -8.718 -20.700 -1.724 1.00 83.25 89 ASP A N 1
ATOM 702 C CA . ASP A 1 89 ? -10.066 -20.694 -2.295 1.00 83.25 89 ASP A CA 1
ATOM 703 C C . ASP A 1 89 ? -10.2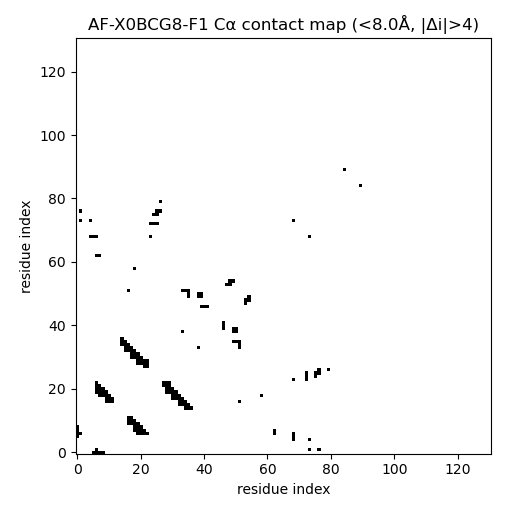27 -19.548 -3.297 1.00 83.25 89 ASP A C 1
ATOM 705 O O . ASP A 1 89 ? -10.778 -19.742 -4.385 1.00 83.25 89 ASP A O 1
ATOM 709 N N . VAL A 1 90 ? -9.666 -18.375 -2.979 1.00 81.62 90 VAL A N 1
ATOM 710 C CA . VAL A 1 90 ? -9.611 -17.246 -3.916 1.00 81.62 90 VAL A CA 1
ATOM 711 C C . VAL A 1 90 ? -8.805 -17.636 -5.152 1.00 81.62 90 VAL A C 1
ATOM 713 O O . VAL A 1 90 ? -9.300 -17.467 -6.264 1.00 81.62 90 VAL A O 1
ATOM 716 N N . LEU A 1 91 ? -7.616 -18.227 -4.987 1.00 79.25 91 LEU A N 1
ATOM 717 C CA . LEU A 1 91 ? -6.788 -18.650 -6.120 1.00 79.25 91 LEU A CA 1
ATOM 718 C C . LEU A 1 91 ? -7.491 -19.665 -7.026 1.00 79.25 91 LEU A C 1
ATOM 720 O O . LEU A 1 91 ? -7.434 -19.534 -8.245 1.00 79.25 91 LEU A O 1
ATOM 724 N N . ARG A 1 92 ? -8.186 -20.651 -6.449 1.00 84.44 92 ARG A N 1
ATOM 725 C CA . ARG A 1 92 ? -8.947 -21.655 -7.213 1.00 84.44 92 ARG A CA 1
ATOM 726 C C . ARG A 1 92 ? -10.133 -21.061 -7.967 1.00 84.44 92 ARG A C 1
ATOM 728 O O . ARG A 1 92 ? -10.552 -21.630 -8.970 1.00 84.44 92 ARG A O 1
ATOM 735 N N . SER A 1 93 ? -10.683 -19.951 -7.478 1.00 81.69 93 SER A N 1
ATOM 736 C CA . SER A 1 93 ? -11.810 -19.266 -8.116 1.00 81.69 93 SER A CA 1
ATOM 737 C C . SER A 1 93 ? -11.404 -18.410 -9.321 1.00 81.69 93 SER A C 1
ATOM 739 O O . SER A 1 93 ? -12.263 -18.078 -10.139 1.00 81.69 93 SER A O 1
ATOM 741 N N . ILE A 1 94 ? -10.116 -18.062 -9.455 1.00 81.56 94 ILE A N 1
ATOM 742 C CA . ILE A 1 94 ? -9.617 -17.260 -10.577 1.00 81.56 94 ILE A CA 1
ATOM 743 C C . ILE A 1 94 ? -9.592 -18.140 -11.838 1.00 81.56 94 ILE A C 1
ATOM 745 O O . ILE A 1 94 ? -8.885 -19.151 -11.863 1.00 81.56 94 ILE A O 1
ATOM 749 N N . PRO A 1 95 ? -10.332 -17.781 -12.905 1.00 79.56 95 PRO A N 1
ATOM 750 C CA . PRO A 1 95 ? -10.328 -18.550 -14.143 1.00 79.56 95 PRO A CA 1
ATOM 751 C C . PRO A 1 95 ? -8.922 -18.609 -14.748 1.00 79.56 95 PRO A C 1
ATOM 753 O O . PRO A 1 95 ? -8.296 -17.573 -14.967 1.00 79.56 95 PRO A O 1
ATOM 756 N N . CYS A 1 96 ? -8.448 -19.817 -15.064 1.00 64.19 96 CYS A N 1
ATOM 757 C CA . CYS A 1 96 ? -7.119 -20.037 -15.648 1.00 64.19 96 CYS A CA 1
ATOM 758 C C . CYS A 1 96 ? -6.954 -19.342 -17.015 1.00 64.19 96 CYS A C 1
ATOM 760 O O . CYS A 1 96 ? -5.863 -18.902 -17.362 1.00 64.19 96 CYS A O 1
ATOM 762 N N . ASP A 1 97 ? -8.063 -19.171 -17.743 1.00 62.88 97 ASP A N 1
ATOM 763 C CA . ASP A 1 97 ? -8.117 -18.539 -19.065 1.00 62.88 97 ASP A CA 1
ATOM 764 C C . ASP A 1 97 ? -8.566 -17.071 -19.015 1.00 62.88 97 ASP A C 1
ATOM 766 O O . ASP A 1 97 ? -9.011 -16.528 -20.030 1.00 62.88 97 ASP A O 1
ATOM 770 N N . ALA A 1 98 ? -8.518 -16.419 -17.844 1.00 56.00 98 ALA A N 1
ATOM 771 C CA . ALA A 1 98 ? -8.865 -15.008 -17.750 1.00 56.00 98 ALA A CA 1
ATOM 772 C C . ALA A 1 98 ? -7.987 -14.217 -18.739 1.00 56.00 98 ALA A C 1
ATOM 774 O O . ALA A 1 98 ? -6.760 -14.211 -18.592 1.00 56.00 98 ALA A O 1
ATOM 775 N N . PRO A 1 99 ? -8.571 -13.557 -19.761 1.00 52.06 99 PRO A N 1
ATOM 776 C CA . PRO A 1 99 ? -7.781 -12.733 -20.653 1.00 52.06 99 PRO A CA 1
ATOM 777 C C . PRO A 1 99 ? -7.115 -11.671 -19.787 1.00 52.06 99 PRO A C 1
ATOM 779 O O . PRO A 1 99 ? -7.818 -10.973 -19.055 1.00 52.06 99 PRO A O 1
ATOM 782 N N . GLN A 1 100 ? -5.781 -11.565 -19.854 1.00 48.72 100 GLN A N 1
ATOM 783 C CA . GLN A 1 100 ? -5.037 -10.443 -19.280 1.00 48.72 100 GLN A CA 1
ATOM 784 C C . GLN A 1 100 ? -5.706 -9.175 -19.799 1.00 48.72 100 GLN A C 1
ATOM 786 O O . GLN A 1 100 ? -5.594 -8.829 -20.980 1.00 48.72 100 GLN A O 1
ATOM 791 N N . SER A 1 101 ? -6.553 -8.577 -18.968 1.00 45.59 101 SER A N 1
ATOM 792 C CA . SER A 1 101 ? -7.557 -7.663 -19.468 1.00 45.59 101 SER A CA 1
ATOM 793 C C . SER A 1 101 ? -6.835 -6.404 -19.918 1.00 45.59 101 SER A C 1
ATOM 795 O O . SER A 1 101 ? -6.307 -5.630 -19.125 1.00 45.59 101 SER A O 1
ATOM 797 N N . LYS A 1 102 ? -6.852 -6.150 -21.229 1.00 44.50 102 LYS A N 1
ATOM 798 C CA . LYS A 1 102 ? -6.509 -4.847 -21.818 1.00 44.50 102 LYS A CA 1
ATOM 799 C C . LYS A 1 102 ? -7.576 -3.788 -21.477 1.00 44.50 102 LYS A C 1
ATOM 801 O O . LYS A 1 102 ? -7.897 -2.937 -22.296 1.00 44.50 102 LYS A O 1
ATOM 806 N N . ALA A 1 103 ? -8.147 -3.844 -20.275 1.00 42.00 103 ALA A N 1
ATOM 807 C CA . ALA A 1 103 ? -9.123 -2.898 -19.743 1.00 42.00 103 ALA A CA 1
ATOM 808 C C . ALA A 1 103 ? -8.441 -1.743 -18.980 1.00 42.00 103 ALA A C 1
ATOM 810 O O . ALA A 1 103 ? -9.082 -1.048 -18.198 1.00 42.00 103 ALA A O 1
ATOM 811 N N . HIS A 1 104 ? -7.140 -1.524 -19.201 1.00 49.06 104 HIS A N 1
ATOM 812 C CA . HIS A 1 104 ? -6.351 -0.529 -18.468 1.00 49.06 104 HIS A CA 1
ATOM 813 C C 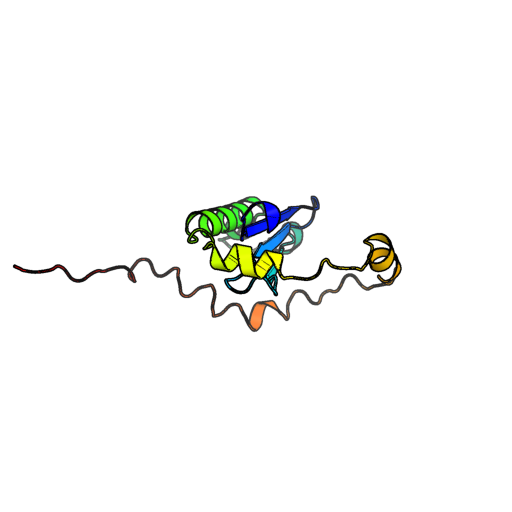. HIS A 1 104 ? -6.678 0.926 -18.851 1.00 49.06 104 HIS A C 1
ATOM 815 O O . HIS A 1 104 ? -6.413 1.843 -18.083 1.00 49.06 104 HIS A O 1
ATOM 821 N N . ARG A 1 105 ? -7.304 1.164 -20.013 1.00 39.97 105 ARG A N 1
ATOM 822 C CA . ARG A 1 105 ? -7.539 2.529 -20.520 1.00 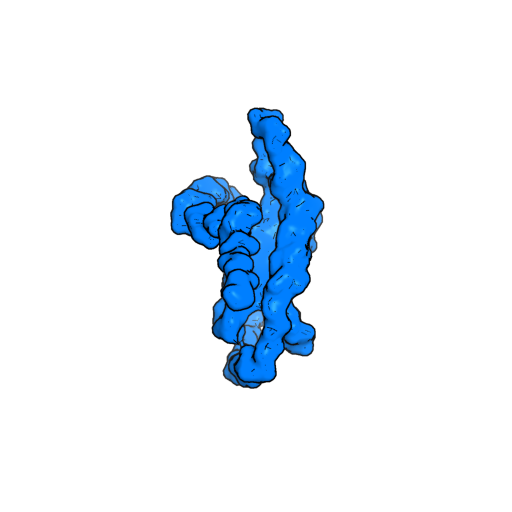39.97 105 ARG A CA 1
ATOM 823 C C . ARG A 1 105 ? -8.831 3.183 -20.008 1.00 39.97 105 ARG A C 1
ATOM 825 O O . ARG A 1 105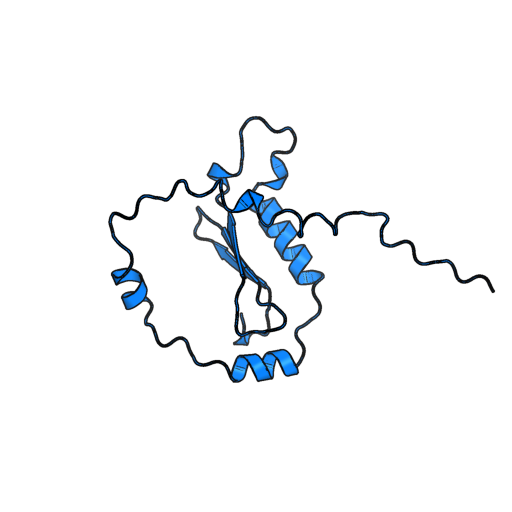 ? -8.948 4.401 -20.043 1.00 39.97 105 ARG A O 1
ATOM 832 N N . THR A 1 106 ? -9.813 2.418 -19.524 1.00 30.44 106 THR A N 1
ATOM 833 C CA . THR A 1 106 ? -11.152 2.982 -19.242 1.00 30.44 106 THR A CA 1
ATOM 834 C C . THR A 1 106 ? -11.320 3.492 -17.807 1.00 30.44 106 THR A C 1
ATOM 836 O O . THR A 1 106 ? -12.115 4.402 -17.586 1.00 30.44 106 THR A O 1
ATOM 839 N N . ILE A 1 107 ? -10.548 3.002 -16.830 1.00 44.69 107 ILE A N 1
ATOM 840 C CA . ILE A 1 107 ? -10.678 3.456 -15.428 1.00 44.69 107 ILE A CA 1
ATOM 841 C C . ILE A 1 107 ? -9.844 4.722 -15.148 1.00 44.69 107 ILE A C 1
ATOM 843 O O . ILE A 1 107 ? -10.192 5.492 -14.254 1.00 44.69 107 ILE A O 1
ATOM 847 N N . GLN A 1 108 ? -8.820 5.020 -15.960 1.00 41.62 108 GLN A N 1
ATOM 848 C CA . GLN A 1 108 ? -8.035 6.254 -15.815 1.00 41.62 108 GLN A CA 1
ATOM 849 C C . GLN A 1 108 ? -8.865 7.525 -16.079 1.00 41.62 108 GLN A C 1
ATOM 851 O O . GLN A 1 108 ? -8.631 8.547 -15.443 1.00 41.62 108 GLN A O 1
ATOM 856 N N . SER A 1 109 ? -9.888 7.481 -16.944 1.00 34.19 109 SER A N 1
ATOM 857 C CA . SER A 1 109 ? -10.576 8.716 -17.353 1.00 34.19 109 SER A CA 1
ATOM 858 C C . SER A 1 109 ? -11.706 9.180 -16.427 1.00 34.19 109 SER A C 1
ATOM 860 O O . SER A 1 109 ? -12.116 10.330 -16.551 1.00 34.19 109 SER A O 1
ATOM 862 N N . THR A 1 110 ? -12.225 8.353 -15.505 1.00 30.50 110 THR A N 1
ATOM 863 C CA . THR A 1 110 ? -13.389 8.758 -14.681 1.00 30.50 110 THR A CA 1
ATOM 864 C C . THR A 1 110 ? -13.070 9.090 -13.225 1.00 30.50 110 THR A C 1
ATOM 866 O O . THR A 1 110 ? -13.949 9.550 -12.497 1.00 30.50 110 THR A O 1
ATOM 869 N N . THR A 1 111 ? -11.836 8.903 -12.754 1.00 44.09 111 THR A N 1
ATOM 870 C CA . THR A 1 111 ? -11.440 9.329 -11.395 1.00 44.09 111 THR A CA 1
ATOM 871 C C . THR A 1 111 ? -9.978 9.772 -11.355 1.00 44.09 111 THR A C 1
ATOM 873 O O . THR A 1 111 ? -9.226 9.433 -10.451 1.00 44.09 111 THR A O 1
ATOM 876 N N . MET A 1 112 ? -9.567 10.568 -12.341 1.00 33.38 112 MET A N 1
ATOM 877 C CA . MET A 1 112 ? -8.283 11.280 -12.321 1.00 33.38 112 MET A CA 1
ATOM 878 C C . MET A 1 112 ? -8.457 12.805 -12.230 1.00 33.38 112 MET A C 1
ATOM 880 O O . MET A 1 112 ? -7.478 13.530 -12.146 1.00 33.38 112 MET A O 1
ATOM 884 N N . GLU A 1 113 ? -9.684 1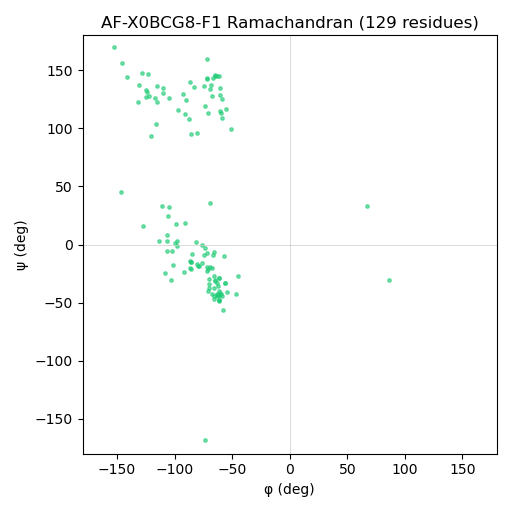3.329 -12.124 1.00 35.53 113 GLU A N 1
ATOM 885 C CA . GLU A 1 113 ? -9.873 14.769 -11.868 1.00 35.53 113 GLU A CA 1
ATOM 886 C C . GLU A 1 113 ? -9.681 15.164 -10.398 1.00 35.53 113 GLU A C 1
ATOM 888 O O . GLU A 1 113 ? -9.436 16.331 -10.109 1.00 35.53 113 GLU A O 1
ATOM 893 N N . ARG A 1 114 ? -9.744 14.220 -9.446 1.00 39.28 114 ARG A N 1
ATOM 894 C CA . ARG A 1 114 ? -9.741 14.567 -8.011 1.00 39.28 114 ARG A CA 1
ATOM 895 C C . ARG A 1 114 ? -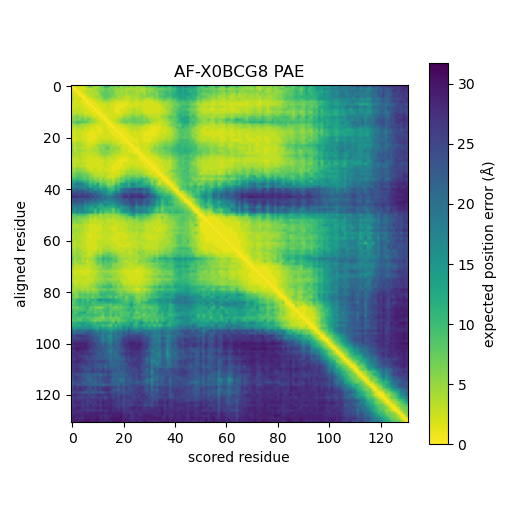8.415 14.374 -7.275 1.00 39.28 114 ARG A C 1
ATOM 897 O O . ARG A 1 114 ? -8.320 14.775 -6.119 1.00 39.28 114 ARG A O 1
ATOM 904 N N . PHE A 1 115 ? -7.395 13.814 -7.927 1.00 36.09 115 PHE A N 1
ATOM 905 C CA . PHE A 1 115 ? -6.052 13.673 -7.344 1.00 36.09 115 PHE A CA 1
ATOM 906 C C . PHE A 1 115 ? -5.048 14.729 -7.842 1.00 36.09 115 PHE A C 1
ATOM 908 O O . PHE A 1 115 ? -4.057 14.973 -7.159 1.00 36.09 115 PHE A O 1
ATOM 915 N N . HIS A 1 116 ? -5.321 15.423 -8.956 1.00 36.97 116 HIS A N 1
ATOM 916 C CA . HIS A 1 116 ? -4.449 16.495 -9.466 1.00 36.97 116 HIS A CA 1
ATOM 917 C C . HIS A 1 116 ? -4.712 17.879 -8.844 1.00 36.97 116 HIS A C 1
ATOM 919 O O . HIS A 1 116 ? -3.854 18.754 -8.925 1.00 36.97 116 HIS A O 1
ATOM 925 N N . THR A 1 117 ? -5.846 18.099 -8.167 1.00 33.16 117 THR A N 1
ATOM 926 C CA . THR A 1 117 ? -6.228 19.437 -7.661 1.00 33.16 117 THR A CA 1
ATOM 927 C C . THR A 1 117 ? -5.469 19.896 -6.405 1.00 33.16 117 THR A C 1
ATOM 929 O O . THR A 1 117 ? -5.708 20.994 -5.919 1.00 33.16 117 THR A O 1
ATOM 932 N N . LEU A 1 118 ? -4.551 19.099 -5.847 1.00 3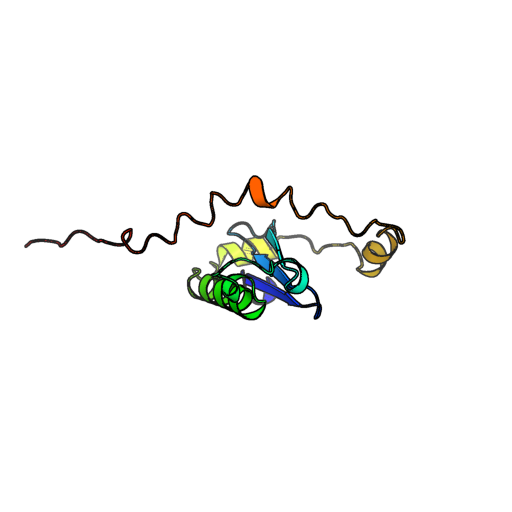5.34 118 LEU A N 1
ATOM 933 C CA . LEU A 1 118 ? -3.780 19.486 -4.650 1.00 35.34 118 LEU A CA 1
ATOM 934 C C . LEU A 1 118 ? -2.312 19.836 -4.933 1.00 35.34 118 LEU A C 1
ATOM 936 O O . LEU A 1 118 ? -1.550 20.063 -3.996 1.00 35.34 118 LEU A O 1
ATOM 940 N N . ALA A 1 119 ? -1.924 19.923 -6.205 1.00 32.09 119 ALA A N 1
ATOM 941 C CA . ALA A 1 119 ? -0.585 20.332 -6.625 1.00 32.09 119 ALA A CA 1
ATOM 942 C C . ALA A 1 119 ? -0.546 21.770 -7.175 1.00 32.09 119 ALA A C 1
ATOM 944 O O . ALA A 1 119 ? 0.249 22.057 -8.064 1.00 32.09 119 ALA A O 1
ATOM 945 N N . ASP A 1 120 ? -1.388 22.675 -6.663 1.00 29.88 120 ASP A N 1
ATOM 946 C CA . ASP A 1 120 ? -1.201 24.110 -6.895 1.00 29.88 120 ASP A CA 1
ATOM 947 C C . ASP A 1 120 ? -0.269 24.680 -5.804 1.00 29.88 120 ASP A C 1
ATOM 949 O O . ASP A 1 120 ? -0.672 24.777 -4.637 1.00 29.88 120 ASP A O 1
ATOM 953 N N . PRO A 1 121 ? 0.992 25.035 -6.125 1.00 38.25 121 PRO A N 1
ATOM 954 C CA . PRO A 1 121 ? 1.948 25.552 -5.147 1.00 38.25 121 PRO A CA 1
ATOM 955 C C . PRO A 1 121 ? 1.556 26.926 -4.573 1.00 38.25 121 PRO A C 1
ATOM 957 O O . PRO A 1 121 ? 2.165 27.357 -3.596 1.00 38.25 121 PRO A O 1
ATOM 960 N N . ASN A 1 122 ? 0.530 27.595 -5.117 1.00 35.72 122 ASN A N 1
ATOM 961 C CA . ASN A 1 122 ? 0.039 28.886 -4.623 1.00 35.72 122 ASN A CA 1
ATOM 962 C C . ASN A 1 122 ? -1.191 28.804 -3.701 1.00 35.72 122 ASN A C 1
ATOM 964 O O . ASN A 1 122 ? -1.615 29.829 -3.166 1.00 35.72 122 ASN A O 1
ATOM 968 N N . ALA A 1 123 ? -1.744 27.616 -3.435 1.00 38.53 123 ALA A N 1
ATOM 969 C CA . ALA A 1 123 ? -2.925 27.479 -2.573 1.00 38.53 123 ALA A CA 1
ATOM 970 C C . ALA A 1 123 ? -2.640 27.675 -1.064 1.00 38.53 123 ALA A C 1
ATOM 972 O O . ALA A 1 123 ? -3.564 27.648 -0.252 1.00 38.53 123 ALA A O 1
ATOM 973 N N . PHE A 1 124 ? -1.377 27.890 -0.673 1.00 37.41 124 PHE A N 1
ATOM 974 C CA . PHE A 1 124 ? -0.946 28.059 0.722 1.00 37.41 124 PHE A CA 1
ATOM 975 C C . PHE A 1 124 ? -0.482 29.490 1.059 1.00 37.41 124 PHE A C 1
ATOM 977 O O . PHE A 1 124 ? 0.399 29.689 1.894 1.00 37.41 124 PHE A O 1
ATOM 984 N N . ALA A 1 125 ? -1.073 30.512 0.435 1.00 33.03 125 ALA A N 1
ATOM 985 C CA . ALA A 1 125 ? -0.926 31.889 0.904 1.00 33.03 125 ALA A CA 1
ATOM 986 C C . ALA A 1 125 ? -1.884 32.150 2.085 1.00 33.03 125 ALA A C 1
ATOM 988 O O . ALA A 1 125 ? -3.061 32.454 1.903 1.00 33.03 125 ALA A O 1
ATOM 989 N N . MET A 1 126 ? -1.378 32.021 3.315 1.00 34.56 126 MET A N 1
ATOM 990 C CA . MET A 1 126 ? -2.046 32.539 4.519 1.00 34.56 126 MET A CA 1
ATOM 991 C C . MET A 1 126 ? -2.033 34.081 4.503 1.00 34.56 126 MET A C 1
ATOM 993 O O . MET A 1 126 ? -0.993 34.665 4.185 1.00 34.56 126 MET A O 1
ATOM 997 N N . PRO A 1 127 ? -3.135 34.769 4.862 1.00 31.61 127 PRO A N 1
ATOM 998 C CA . PRO A 1 127 ? -3.148 36.224 4.940 1.00 31.61 127 PRO A CA 1
ATOM 999 C C . PRO A 1 127 ? -2.248 36.701 6.085 1.00 31.61 127 PRO A C 1
ATOM 1001 O O . PRO A 1 127 ? -2.374 36.260 7.229 1.00 31.61 127 PRO A O 1
ATOM 1004 N N . ALA A 1 128 ? -1.334 37.621 5.773 1.00 35.38 128 ALA A N 1
ATOM 1005 C CA . ALA A 1 128 ? -0.518 38.298 6.766 1.00 35.38 128 ALA A CA 1
ATOM 1006 C C . ALA A 1 128 ? -1.429 39.077 7.728 1.00 35.38 128 ALA A C 1
ATOM 1008 O O . ALA A 1 128 ? -2.099 40.031 7.332 1.00 35.38 128 ALA A O 1
ATOM 1009 N N . SER A 1 129 ? -1.438 38.661 8.996 1.00 37.88 129 SER A N 1
ATOM 1010 C CA . SER A 1 129 ? -1.986 39.452 10.094 1.00 37.88 129 SER A CA 1
ATOM 1011 C C . SER A 1 129 ? -1.210 40.766 10.162 1.00 37.88 129 SER A C 1
ATOM 1013 O O . SER A 1 129 ? -0.005 40.771 10.427 1.00 37.88 129 SER A O 1
ATOM 1015 N N . ARG A 1 130 ? -1.882 41.878 9.859 1.00 36.53 130 ARG A N 1
ATOM 1016 C CA . ARG A 1 130 ? -1.373 43.218 10.140 1.00 36.53 130 ARG A CA 1
ATOM 1017 C C . ARG A 1 130 ? -1.911 43.633 11.509 1.00 36.53 130 ARG A C 1
ATOM 1019 O O . ARG A 1 130 ? -3.102 43.476 11.767 1.00 36.53 130 ARG A O 1
ATOM 1026 N N . SER A 1 131 ? -0.969 44.083 12.336 1.00 46.25 131 SER A N 1
ATOM 1027 C CA . SER A 1 131 ? -1.114 44.634 13.687 1.00 46.25 131 SER A CA 1
ATOM 1028 C C . SER A 1 131 ? -2.197 45.696 13.823 1.00 46.25 131 SER A C 1
ATOM 1030 O O . SER A 1 131 ? -2.483 46.384 12.819 1.00 46.25 131 SER A O 1
#

Sequence (131 aa):
MVGKGTQYGYVCTGETYIFLHIPRDPSCVYYSVCIPSLDVEDDDENRLHLTAVAQVYVFVLQAIRSPLPSQAWHNAADQLDTWAVEHDDVLRSIPCDAPQSKAHRTIQSTTMERFHTLADPNAFAMPASRS

Nearest PDB structures (foldseek):
  7ujl-assembly1_A  TM=5.020E-01  e=1.634E+00  Lambdavirus lambda
  8a3t-assembly1_C  TM=6.185E-01  e=3.114E+00  Saccharomyces cerevisiae
  8a61-assembly1_C  TM=6.197E-01  e=3.780E+00  Saccharomyces cerevisiae
  6hxt-assembly1_A-2  TM=7.026E-01  e=6.334E+00  Homo sapiens
  8dy9-assembly1_D  TM=3.787E-01  e=2.566E+00  Streptomyces venezuelae

Secondary structure (DSSP, 8-state):
-GGGT-SEEEEE-SS-EEEEE--SSTT--EEEEE-HHHH--TT-TTGGGGSHHHHHHHHHHHHHHSPPPPHHHHHHHTTSPP--S-HHHHHHHS-TT------TTTSTTTSSTTTSTT--TTTT-------

pLDDT: mean 70.27, std 20.65, range [29.88, 92.06]